Protein AF-A0A920AMC9-F1 (afdb_monomer)

Sequence (92 aa):
MQRVSSWLETFVNEPSNVLNPEAYAKRIKELSKFGLKVEVLNEAKMKRLGMWSLLGVGRGSQYESQLVIIRWEGNKSKKKKPTMLCWKRCLF

Nearest PDB structures (foldseek):
  5lhk-assembly1_A  TM=8.969E-01  e=1.608E-02  Streptomyces sp. BC16019
  5lhj-assembly1_A  TM=9.002E-01  e=1.840E-02  Streptomyces sp. BC16019
  4r7m-assembly2_L  TM=9.193E-01  e=1.217E-01  Plasmodium falciparum 3D7
  6cxd-assembly1_A  TM=8.277E-01  e=7.092E-02  Yersinia pestis CO92
  8sw9-assembly1_A  TM=9.284E-01  e=1.217E-01  Plasmodium falciparum

Secondary structure (DSSP, 8-state):
-HHHHHHHHHHHHS-TTT--HHHHHHHHHHGGGGT-EEEEEEHHHHHHTT-HHHHHHHTTSSS--EEEEEE----S-S--------------

Foldseek 3Di:
DVVVVVVVVCVVPDALVVDAQVVVLVVVVVVVVVVKDKDKAWPVNCVVVVVVVQQVVQPPDPGTDIDIDIDDPPDPDPDDDDDDDDDDDDRD

pLDDT: mean 70.53, std 10.6, range [35.0, 84.5]

Solvent-accessible surface area (backbone atoms only — not comparable to full-atom values): 5991 Å² total; per-residue (Å²): 116,76,71,59,57,58,55,50,52,52,66,70,70,52,55,50,93,74,47,42,60,68,56,49,54,52,58,52,49,56,53,30,79,77,73,31,49,64,46,79,40,43,53,74,54,33,58,75,71,66,44,59,73,63,52,60,70,28,69,82,50,98,57,75,48,66,47,75,47,76,48,72,86,78,67,94,64,88,89,65,82,85,84,81,87,87,83,88,83,90,75,112

Structure (mmCIF, N/CA/C/O backbone):
data_AF-A0A920AMC9-F1
#
_entry.id   AF-A0A920AMC9-F1
#
loop_
_atom_site.group_PDB
_atom_site.id
_atom_site.type_symbol
_atom_site.label_atom_id
_atom_site.label_alt_id
_atom_site.label_comp_id
_atom_site.label_asym_id
_atom_site.label_entity_id
_atom_site.label_seq_id
_atom_site.pdbx_PDB_ins_code
_atom_site.Cartn_x
_atom_site.Cartn_y
_atom_site.Cartn_z
_atom_site.occupancy
_atom_site.B_iso_or_equiv
_atom_site.auth_seq_id
_atom_site.auth_comp_id
_atom_site.auth_asym_id
_atom_site.auth_atom_id
_atom_site.pdbx_PDB_model_num
ATOM 1 N N . MET A 1 1 ? 4.295 1.872 22.669 1.00 41.38 1 MET A N 1
ATOM 2 C CA . MET A 1 1 ? 4.844 2.833 21.682 1.00 41.38 1 MET A CA 1
ATOM 3 C C . MET A 1 1 ? 6.268 2.493 21.234 1.00 41.38 1 MET A C 1
ATOM 5 O O . MET A 1 1 ? 6.496 2.534 20.037 1.00 41.38 1 MET A O 1
ATOM 9 N N . GLN A 1 2 ? 7.181 2.055 22.114 1.00 35.00 2 GLN A N 1
ATOM 10 C CA . GLN A 1 2 ? 8.577 1.705 21.754 1.00 35.00 2 GLN A CA 1
ATOM 11 C C . GLN A 1 2 ? 8.743 0.594 20.690 1.00 35.00 2 GLN A C 1
ATOM 13 O O . GLN A 1 2 ? 9.726 0.572 19.961 1.00 35.00 2 GLN A O 1
ATOM 18 N N . ARG A 1 3 ? 7.770 -0.315 20.543 1.00 52.75 3 ARG A N 1
ATOM 19 C CA . ARG A 1 3 ? 7.814 -1.379 19.519 1.00 52.75 3 ARG A CA 1
ATOM 20 C C . ARG A 1 3 ? 7.590 -0.890 18.083 1.00 52.75 3 ARG A C 1
ATOM 22 O O . ARG A 1 3 ? 8.041 -1.547 17.156 1.00 52.75 3 ARG A O 1
ATOM 29 N N . VAL A 1 4 ? 6.889 0.231 17.895 1.00 59.38 4 VAL A N 1
ATOM 30 C CA . VAL A 1 4 ? 6.562 0.753 16.554 1.00 59.38 4 VAL A CA 1
ATOM 31 C C . VAL A 1 4 ? 7.742 1.532 15.971 1.00 59.38 4 VAL A C 1
ATOM 33 O O . VAL A 1 4 ? 8.010 1.417 14.781 1.00 59.38 4 VAL A O 1
ATOM 36 N N . SER A 1 5 ? 8.482 2.270 16.805 1.00 58.75 5 SER A N 1
ATOM 37 C CA . SER A 1 5 ? 9.682 3.001 16.379 1.00 58.75 5 SER A CA 1
ATOM 38 C C . SER A 1 5 ? 10.792 2.056 15.921 1.00 58.75 5 SER A C 1
ATOM 40 O O . SER A 1 5 ? 11.318 2.235 14.830 1.00 58.75 5 SER A O 1
ATOM 42 N N . SER A 1 6 ? 11.055 0.988 16.681 1.00 58.00 6 SER A N 1
ATOM 43 C CA . SER A 1 6 ? 12.043 -0.033 16.301 1.00 58.00 6 SER A CA 1
ATOM 44 C C . SER A 1 6 ? 11.693 -0.722 14.970 1.00 58.00 6 SER A C 1
ATOM 46 O O . SER A 1 6 ? 12.574 -0.974 14.156 1.00 58.00 6 SER A O 1
ATOM 48 N N . TRP A 1 7 ? 10.402 -0.945 14.695 1.00 63.53 7 TRP A N 1
ATOM 49 C CA . TRP A 1 7 ? 9.927 -1.484 13.412 1.00 63.53 7 TRP A CA 1
ATOM 50 C C . TRP A 1 7 ? 10.176 -0.535 12.227 1.00 63.53 7 TRP A C 1
ATOM 52 O O . TRP A 1 7 ? 10.511 -0.980 11.131 1.00 63.53 7 TRP A O 1
ATOM 62 N N . LEU A 1 8 ? 10.019 0.777 12.431 1.00 63.47 8 LEU A N 1
ATOM 63 C CA . LEU A 1 8 ? 10.272 1.783 11.393 1.00 63.47 8 LEU A CA 1
ATOM 64 C C . LEU A 1 8 ? 11.763 1.891 11.063 1.00 63.47 8 LEU A C 1
ATOM 66 O O . LEU A 1 8 ? 12.115 2.010 9.893 1.00 63.47 8 LEU A O 1
ATOM 70 N N . GLU A 1 9 ? 12.632 1.790 12.067 1.00 66.88 9 GLU A N 1
ATOM 71 C CA . GLU A 1 9 ? 14.086 1.809 11.876 1.00 66.88 9 GLU A CA 1
ATOM 72 C C . GLU A 1 9 ? 14.567 0.634 11.017 1.00 66.88 9 GLU A C 1
ATOM 74 O O . GLU A 1 9 ? 15.417 0.821 10.148 1.00 66.88 9 GLU A O 1
ATOM 79 N N . THR A 1 10 ? 13.980 -0.558 11.177 1.00 66.44 10 THR A N 1
ATOM 80 C CA . THR A 1 10 ? 14.300 -1.716 10.326 1.00 66.44 10 THR A CA 1
ATOM 81 C C . THR A 1 10 ? 13.933 -1.463 8.858 1.00 66.44 10 THR A C 1
ATOM 83 O O . THR A 1 10 ? 14.735 -1.737 7.973 1.00 66.44 10 THR A O 1
ATOM 86 N N . PHE A 1 11 ? 12.780 -0.850 8.569 1.00 64.25 11 PHE A N 1
ATOM 87 C CA . PHE A 1 11 ? 12.398 -0.505 7.188 1.00 64.25 11 PHE A CA 1
ATOM 88 C C . PHE A 1 11 ? 13.215 0.630 6.567 1.00 64.25 11 PHE A C 1
ATOM 90 O O . PHE A 1 11 ? 13.322 0.723 5.340 1.00 64.25 11 PHE A O 1
ATOM 97 N N . VAL A 1 12 ? 13.733 1.538 7.394 1.00 63.44 12 VAL A N 1
ATOM 98 C CA . VAL A 1 12 ? 14.593 2.629 6.927 1.00 63.44 12 VAL A CA 1
ATOM 99 C C . VAL A 1 12 ? 15.988 2.107 6.586 1.00 63.44 12 VAL A C 1
ATOM 101 O O . VAL A 1 12 ? 16.549 2.550 5.586 1.00 63.44 12 VAL A O 1
ATOM 104 N N . ASN A 1 13 ? 16.496 1.148 7.367 1.00 67.44 13 ASN A N 1
ATOM 105 C CA . ASN A 1 13 ? 17.852 0.609 7.244 1.00 67.44 13 ASN A CA 1
ATOM 106 C C . ASN A 1 13 ? 17.981 -0.609 6.313 1.00 67.44 13 ASN A C 1
ATOM 108 O O . ASN A 1 13 ? 19.100 -0.974 5.958 1.00 67.44 13 ASN A O 1
ATOM 112 N N . GLU A 1 14 ? 16.883 -1.251 5.905 1.00 68.69 14 GLU A N 1
ATOM 113 C CA . GLU A 1 14 ? 16.951 -2.352 4.940 1.00 68.69 14 GLU A CA 1
ATOM 114 C C . GLU A 1 14 ? 17.236 -1.833 3.511 1.00 68.69 14 GLU A C 1
ATOM 116 O O . GLU A 1 14 ? 16.519 -0.954 3.020 1.00 68.69 14 GLU A O 1
ATOM 121 N N . PRO A 1 15 ? 18.261 -2.365 2.816 1.00 66.88 15 PRO A N 1
ATOM 122 C CA . PRO A 1 15 ? 18.611 -1.933 1.465 1.00 66.88 15 PRO A CA 1
ATOM 123 C C . PRO A 1 15 ? 17.547 -2.342 0.431 1.00 66.88 15 PRO A C 1
ATOM 125 O O . PRO A 1 15 ? 16.909 -3.390 0.563 1.00 66.88 15 PRO A O 1
ATOM 128 N N . SER A 1 16 ? 17.423 -1.557 -0.651 1.00 60.25 16 SER A N 1
ATOM 129 C CA . SER A 1 16 ? 16.491 -1.799 -1.776 1.00 60.25 16 SER A CA 1
ATOM 130 C C . SER A 1 16 ? 16.548 -3.221 -2.341 1.00 60.25 16 SER A C 1
ATOM 132 O O . SER A 1 16 ? 15.541 -3.727 -2.810 1.00 60.25 16 SER A O 1
ATOM 134 N N . ASN A 1 17 ? 17.695 -3.902 -2.251 1.00 65.50 17 ASN A N 1
ATOM 135 C CA . ASN A 1 17 ? 17.852 -5.264 -2.770 1.00 65.50 17 ASN A CA 1
ATOM 136 C C . ASN A 1 17 ? 17.021 -6.322 -2.008 1.00 65.50 17 ASN A C 1
ATOM 138 O O . ASN A 1 17 ? 16.844 -7.437 -2.485 1.00 65.50 17 ASN A O 1
ATOM 142 N N . VAL A 1 18 ? 16.536 -5.992 -0.805 1.00 64.19 18 VAL A N 1
ATOM 143 C CA . VAL A 1 18 ? 15.720 -6.883 0.041 1.00 64.19 18 VAL A CA 1
ATOM 144 C C . VAL A 1 18 ? 14.292 -6.350 0.202 1.00 64.19 18 VAL A C 1
ATOM 146 O O . VAL A 1 18 ? 13.353 -7.125 0.409 1.00 64.19 18 VAL A O 1
ATOM 149 N N . LEU A 1 19 ? 14.104 -5.030 0.096 1.00 66.06 19 LEU A N 1
ATOM 150 C CA . LEU A 1 19 ? 12.833 -4.365 0.358 1.00 66.06 19 LEU A CA 1
ATOM 151 C C . LEU A 1 1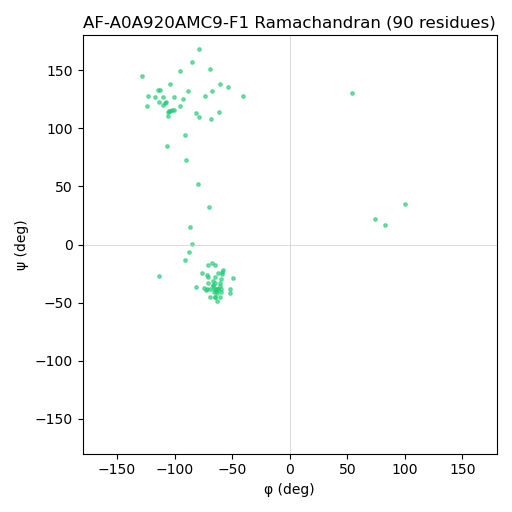9 ? 12.150 -3.886 -0.934 1.00 66.06 19 LEU A C 1
ATOM 153 O O . LEU A 1 19 ? 12.221 -2.715 -1.297 1.00 66.06 19 LEU A O 1
ATOM 157 N N . ASN A 1 20 ? 11.408 -4.789 -1.575 1.00 74.88 20 ASN A N 1
ATOM 158 C CA . ASN A 1 20 ? 10.578 -4.469 -2.742 1.00 74.88 20 ASN A CA 1
ATOM 159 C C . ASN A 1 20 ? 9.190 -3.938 -2.332 1.00 74.88 20 ASN A C 1
ATOM 161 O O . ASN A 1 20 ? 8.700 -4.292 -1.252 1.00 74.88 20 ASN A O 1
ATOM 165 N N . PRO A 1 21 ? 8.486 -3.182 -3.201 1.00 74.25 21 PRO A N 1
ATOM 166 C CA . PRO A 1 21 ? 7.116 -2.721 -2.943 1.00 74.25 21 PRO A CA 1
ATOM 167 C C . PRO A 1 21 ? 6.144 -3.845 -2.545 1.00 74.25 21 PRO A C 1
ATOM 169 O O . PRO A 1 21 ? 5.329 -3.673 -1.637 1.00 74.25 21 PRO A O 1
ATOM 172 N N . GLU A 1 22 ? 6.270 -5.028 -3.153 1.00 75.56 22 GLU A N 1
ATOM 173 C CA . GLU A 1 22 ? 5.465 -6.205 -2.803 1.00 75.56 22 GLU A CA 1
ATOM 174 C C . GLU A 1 22 ? 5.808 -6.775 -1.421 1.00 75.56 22 GLU A C 1
ATOM 176 O O . GLU A 1 22 ? 4.916 -7.078 -0.622 1.00 75.56 22 GLU A O 1
ATOM 181 N N . ALA A 1 23 ? 7.103 -6.899 -1.114 1.00 78.31 23 ALA A N 1
ATOM 182 C CA . ALA A 1 23 ? 7.579 -7.385 0.179 1.00 78.31 23 ALA A CA 1
ATOM 183 C C . ALA A 1 23 ? 7.172 -6.423 1.305 1.00 78.31 23 ALA A C 1
ATOM 185 O O . ALA A 1 23 ? 6.716 -6.855 2.367 1.00 78.31 23 ALA A O 1
ATOM 186 N N . TYR A 1 24 ? 7.249 -5.119 1.041 1.00 78.25 24 TYR A N 1
ATOM 187 C CA . TYR A 1 24 ? 6.812 -4.069 1.950 1.00 78.25 24 TYR A CA 1
ATOM 188 C C . TYR A 1 24 ? 5.301 -4.139 2.205 1.00 78.25 24 TYR A C 1
ATOM 190 O O . TYR A 1 24 ? 4.870 -4.194 3.358 1.00 78.25 24 TYR A O 1
ATOM 198 N N . ALA A 1 25 ? 4.483 -4.251 1.152 1.00 77.62 25 ALA A N 1
ATOM 199 C CA . ALA A 1 25 ? 3.039 -4.432 1.290 1.00 77.62 25 ALA A CA 1
ATOM 200 C C . ALA A 1 25 ? 2.685 -5.713 2.069 1.00 77.62 25 ALA A C 1
ATOM 202 O O . ALA A 1 25 ? 1.765 -5.705 2.889 1.00 77.62 25 ALA A O 1
ATOM 203 N N . LYS A 1 26 ? 3.429 -6.809 1.862 1.00 80.31 26 LYS A N 1
ATOM 204 C CA . LYS A 1 26 ? 3.243 -8.071 2.593 1.00 80.31 26 LYS A CA 1
ATOM 205 C C . LYS A 1 26 ? 3.552 -7.923 4.084 1.00 80.31 26 LYS A C 1
ATOM 207 O O . LYS A 1 26 ? 2.740 -8.351 4.900 1.00 80.31 26 LYS A O 1
ATOM 212 N N . ARG A 1 27 ? 4.656 -7.264 4.445 1.00 79.12 27 ARG A N 1
ATOM 213 C CA . ARG A 1 27 ? 5.011 -6.996 5.849 1.00 79.12 27 ARG A CA 1
ATOM 214 C C . ARG A 1 27 ? 4.027 -6.035 6.521 1.00 79.12 27 ARG A C 1
ATOM 216 O O . ARG A 1 27 ? 3.666 -6.238 7.675 1.00 79.12 27 ARG A O 1
ATOM 223 N N . ILE A 1 28 ? 3.502 -5.038 5.800 1.00 79.19 28 ILE A N 1
ATOM 224 C CA . ILE A 1 28 ? 2.445 -4.166 6.340 1.00 79.19 28 ILE A CA 1
ATOM 225 C C . ILE A 1 28 ? 1.139 -4.937 6.560 1.00 79.19 28 ILE A C 1
ATOM 227 O O . ILE A 1 28 ? 0.445 -4.683 7.541 1.00 79.19 28 ILE A O 1
ATOM 231 N N . LYS A 1 29 ? 0.797 -5.922 5.718 1.00 78.44 29 LYS A N 1
ATOM 232 C CA . LYS A 1 29 ? -0.368 -6.786 5.984 1.00 78.44 29 LYS A CA 1
ATOM 233 C C . LYS A 1 29 ? -0.237 -7.545 7.305 1.00 78.44 29 LYS A C 1
ATOM 235 O O . LYS A 1 29 ? -1.252 -7.785 7.952 1.00 78.44 29 LYS A O 1
ATOM 240 N N . GLU A 1 30 ? 0.974 -7.867 7.758 1.00 78.25 30 GLU A N 1
ATOM 241 C CA . GLU A 1 30 ? 1.167 -8.484 9.076 1.00 78.25 30 GLU A CA 1
ATOM 242 C C . GLU A 1 30 ? 0.761 -7.560 10.224 1.00 78.25 30 GLU A C 1
ATOM 244 O O . GLU A 1 30 ? 0.285 -8.044 11.252 1.00 78.25 30 GLU A O 1
ATOM 249 N N . LEU A 1 31 ? 0.836 -6.238 10.029 1.00 72.69 31 LEU A N 1
ATOM 250 C CA . LEU A 1 31 ? 0.340 -5.269 11.006 1.00 72.69 31 LEU A CA 1
ATOM 251 C C . LEU A 1 31 ? -1.183 -5.354 11.187 1.00 72.69 31 LEU A C 1
ATOM 253 O O . LEU A 1 31 ? -1.701 -4.937 12.223 1.00 72.69 31 LEU A O 1
ATOM 257 N N . SER A 1 32 ? -1.909 -5.970 10.245 1.00 71.19 32 SER A N 1
ATOM 258 C CA . SER A 1 32 ? -3.341 -6.233 10.399 1.00 71.19 32 SER A CA 1
ATOM 259 C C . SER A 1 32 ? -3.653 -7.173 11.572 1.00 71.19 32 SER A C 1
ATOM 261 O O . SER A 1 32 ? -4.715 -7.052 12.183 1.00 71.19 32 SER A O 1
ATOM 263 N N . LYS A 1 33 ? -2.694 -8.022 11.984 1.00 71.69 33 LYS A N 1
ATOM 264 C CA . LYS A 1 33 ? -2.813 -8.885 13.176 1.00 71.69 33 LYS A CA 1
ATOM 265 C C . LYS A 1 33 ? -3.039 -8.091 14.468 1.00 71.69 33 LYS A C 1
ATOM 267 O O . LYS A 1 33 ? -3.612 -8.617 15.413 1.00 71.69 33 LYS A O 1
ATOM 272 N N . PHE A 1 34 ? -2.641 -6.819 14.507 1.00 71.12 34 PHE A N 1
ATOM 273 C CA . PHE A 1 34 ? -2.841 -5.940 15.662 1.00 71.12 34 PHE A CA 1
ATOM 274 C C . PHE A 1 34 ? -4.205 -5.220 15.657 1.00 71.12 34 PHE A C 1
ATOM 276 O O . PHE A 1 34 ? -4.390 -4.253 16.392 1.00 71.12 34 PHE A O 1
ATOM 283 N N . GLY A 1 35 ? -5.164 -5.662 14.831 1.00 69.62 35 GLY A N 1
ATOM 284 C CA . GLY A 1 35 ? -6.501 -5.059 14.729 1.00 69.62 35 GLY A CA 1
ATOM 285 C C . GLY A 1 35 ? -6.565 -3.831 13.813 1.00 69.62 35 GLY A C 1
ATOM 286 O O . GLY A 1 35 ? -7.513 -3.050 13.879 1.00 69.62 35 GLY A O 1
ATOM 287 N N . LEU A 1 36 ? -5.552 -3.643 12.963 1.00 76.81 36 LEU A N 1
ATOM 288 C CA . LEU A 1 36 ? -5.499 -2.588 11.952 1.00 76.81 36 LEU A CA 1
ATOM 289 C C . LEU A 1 36 ? -6.152 -3.083 10.655 1.00 76.81 36 LEU A C 1
ATOM 291 O O . LEU A 1 36 ? -5.841 -4.172 10.169 1.00 76.81 36 LEU A O 1
ATOM 295 N N . LYS A 1 37 ? -7.036 -2.286 10.052 1.00 76.31 37 LYS A N 1
ATOM 296 C CA . LYS A 1 37 ? -7.561 -2.579 8.711 1.00 76.31 37 LYS A CA 1
ATOM 297 C C . LYS A 1 37 ? -6.532 -2.108 7.691 1.00 76.31 37 LYS A C 1
ATOM 299 O O . LYS A 1 37 ? -6.283 -0.912 7.590 1.00 76.31 37 LYS A O 1
ATOM 304 N N . VAL A 1 38 ? -5.926 -3.036 6.959 1.00 81.81 38 VAL A N 1
ATOM 305 C CA . VAL A 1 38 ? -4.920 -2.732 5.935 1.00 81.81 38 VAL A CA 1
ATOM 306 C C . VAL A 1 38 ? -5.516 -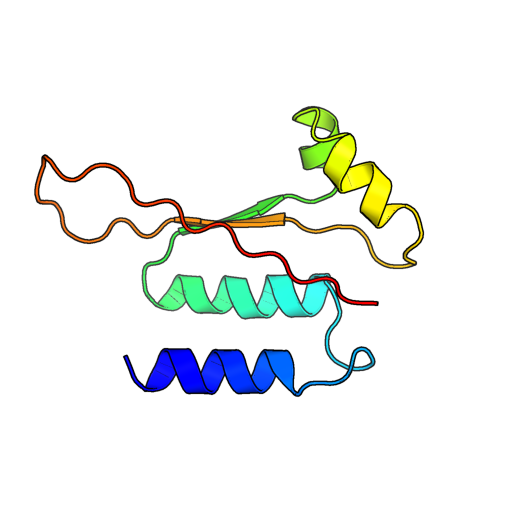3.015 4.563 1.00 81.81 38 VAL A C 1
ATOM 308 O O . VAL A 1 38 ? -5.896 -4.146 4.271 1.00 81.81 38 VAL A O 1
ATOM 311 N N . GLU A 1 39 ? -5.578 -1.998 3.715 1.00 83.06 39 GLU A N 1
ATOM 312 C CA . GLU A 1 39 ? -5.982 -2.114 2.319 1.00 83.06 39 GLU A CA 1
ATOM 313 C C . GLU A 1 39 ? -4.781 -1.828 1.417 1.00 83.06 39 GLU A C 1
ATOM 315 O O . GLU A 1 39 ? -4.057 -0.859 1.627 1.00 83.06 39 GLU A O 1
ATOM 320 N N . VAL A 1 40 ? -4.560 -2.681 0.417 1.00 83.62 40 VAL A N 1
ATOM 321 C CA . VAL A 1 40 ? -3.488 -2.504 -0.570 1.00 83.62 40 VAL A CA 1
ATOM 322 C C . VAL A 1 40 ? -4.117 -2.240 -1.935 1.00 83.62 40 VAL A C 1
ATOM 324 O O . VAL A 1 40 ? -4.937 -3.027 -2.428 1.00 83.62 40 VAL A O 1
ATOM 327 N N . LEU A 1 41 ? -3.745 -1.107 -2.522 1.00 82.44 41 LEU A N 1
ATOM 328 C CA . LEU A 1 41 ? -4.158 -0.650 -3.837 1.00 82.44 41 LEU A CA 1
ATOM 329 C C . LEU A 1 41 ? -2.993 -0.812 -4.816 1.00 82.44 41 LEU A C 1
ATOM 331 O O . LEU A 1 41 ? -2.003 -0.085 -4.753 1.00 82.44 41 LEU A O 1
ATOM 335 N N . ASN A 1 42 ? -3.153 -1.754 -5.741 1.00 82.88 42 ASN A N 1
ATOM 336 C CA . ASN A 1 42 ? -2.231 -1.972 -6.852 1.00 82.88 42 ASN A CA 1
ATOM 337 C C . ASN A 1 42 ? -2.478 -0.936 -7.962 1.00 82.88 42 ASN A C 1
ATOM 339 O O . ASN A 1 42 ? -3.536 -0.296 -8.003 1.00 82.88 42 ASN A O 1
ATOM 343 N N . GLU A 1 43 ? -1.569 -0.847 -8.934 1.00 79.69 43 GLU A N 1
ATOM 344 C CA . GLU A 1 43 ? -1.701 0.064 -10.078 1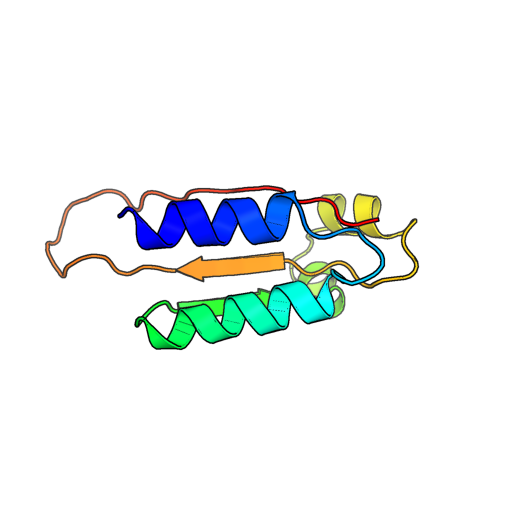.00 79.69 43 GLU A CA 1
ATOM 345 C C . GLU A 1 43 ? -3.032 -0.049 -10.818 1.00 79.69 43 GLU A C 1
ATOM 347 O O . GLU A 1 43 ? -3.627 0.970 -11.160 1.00 79.69 43 GLU A O 1
ATOM 352 N N . ALA A 1 44 ? -3.545 -1.262 -11.035 1.00 81.12 44 ALA A N 1
ATOM 353 C CA . ALA A 1 44 ? -4.830 -1.459 -11.706 1.00 81.12 44 ALA A CA 1
ATOM 354 C C . ALA A 1 44 ? -5.990 -0.778 -10.955 1.00 81.12 44 ALA A C 1
ATOM 356 O O . ALA A 1 44 ? -6.849 -0.138 -11.565 1.00 81.12 44 ALA A O 1
ATOM 357 N N . LYS A 1 45 ? -5.993 -0.859 -9.617 1.00 82.19 45 LYS A N 1
ATOM 358 C CA . LYS A 1 45 ? -6.994 -0.188 -8.774 1.00 82.19 45 LYS A CA 1
ATOM 359 C C . LYS A 1 45 ? -6.761 1.322 -8.736 1.00 82.19 45 LYS A C 1
ATOM 361 O O . LYS A 1 45 ? -7.722 2.078 -8.824 1.00 82.19 45 LYS A O 1
ATOM 366 N N . MET A 1 46 ? -5.504 1.762 -8.677 1.00 82.69 46 MET A N 1
ATOM 367 C CA . MET A 1 46 ? -5.143 3.183 -8.713 1.00 82.69 46 MET A CA 1
ATOM 368 C C . MET A 1 46 ? -5.516 3.851 -10.044 1.00 82.69 46 MET A C 1
ATOM 370 O O . MET A 1 46 ? -6.021 4.973 -10.035 1.00 82.69 46 MET A O 1
ATOM 374 N N . LYS A 1 47 ? -5.362 3.148 -11.176 1.00 82.62 47 LYS A N 1
ATOM 375 C CA . LYS A 1 47 ? -5.825 3.588 -12.507 1.00 82.62 47 LYS A CA 1
ATOM 376 C C . LYS A 1 47 ? -7.335 3.787 -12.508 1.00 82.62 47 LYS A C 1
ATOM 378 O O . LYS A 1 47 ? -7.824 4.816 -12.961 1.00 82.62 47 LYS A O 1
ATOM 383 N N . ARG A 1 48 ? -8.069 2.836 -11.925 1.00 84.50 48 ARG A N 1
ATOM 384 C CA . ARG A 1 48 ? -9.534 2.877 -11.829 1.00 84.50 48 ARG A CA 1
ATOM 385 C C . ARG A 1 48 ? -10.049 4.001 -10.920 1.00 84.50 48 ARG A C 1
ATOM 387 O O . ARG A 1 48 ? -11.113 4.544 -11.182 1.00 84.50 48 ARG A O 1
ATOM 394 N N . LEU A 1 49 ? -9.287 4.356 -9.885 1.00 83.38 49 LEU A N 1
ATOM 395 C CA . LEU A 1 49 ? -9.571 5.467 -8.966 1.00 83.38 49 LEU A CA 1
ATOM 396 C C . LEU A 1 49 ? -9.070 6.834 -9.479 1.00 83.38 49 LEU A C 1
ATOM 398 O O . LEU A 1 49 ? -9.236 7.833 -8.785 1.00 83.38 49 LEU A O 1
ATOM 402 N N . GLY A 1 50 ? -8.452 6.899 -10.665 1.00 83.19 50 GLY A N 1
ATOM 403 C CA . GLY A 1 50 ? -7.975 8.152 -11.262 1.00 83.19 50 GLY A CA 1
ATOM 404 C C . GLY A 1 50 ? -6.715 8.738 -10.611 1.00 83.19 50 GLY A C 1
ATOM 405 O O . GLY A 1 50 ? -6.445 9.929 -10.754 1.00 83.19 50 GLY A O 1
ATOM 406 N N . MET A 1 51 ? -5.916 7.927 -9.910 1.00 83.25 51 MET A N 1
ATOM 407 C CA . MET A 1 51 ? -4.698 8.363 -9.208 1.00 83.25 51 MET A CA 1
ATOM 408 C C . MET A 1 51 ? -3.491 8.529 -10.157 1.00 83.25 51 MET A C 1
ATOM 410 O O . MET A 1 51 ? -2.410 7.988 -9.923 1.00 83.25 51 MET A O 1
ATOM 414 N N . TRP A 1 52 ? -3.663 9.290 -11.241 1.00 79.00 52 TRP A N 1
ATOM 415 C CA . TRP A 1 52 ? -2.671 9.453 -12.315 1.00 79.00 52 TRP A CA 1
ATOM 416 C C . TRP A 1 52 ? -1.334 10.043 -11.852 1.00 79.00 52 TRP A C 1
ATOM 418 O O . TRP A 1 52 ? -0.290 9.655 -12.368 1.00 79.00 52 TRP A O 1
ATOM 428 N N . SER A 1 53 ? -1.350 10.928 -10.850 1.00 81.25 53 SER A N 1
ATOM 429 C CA . SER A 1 53 ? -0.129 11.545 -10.310 1.00 81.25 53 SER A CA 1
ATOM 430 C C . SER A 1 53 ? 0.786 10.521 -9.620 1.00 81.25 53 SER A C 1
ATOM 432 O O . SER A 1 53 ? 1.993 10.519 -9.841 1.00 81.25 53 SER A O 1
ATOM 434 N N . LEU A 1 54 ? 0.217 9.574 -8.862 1.00 76.94 54 LEU A N 1
ATOM 435 C CA . LEU A 1 54 ? 0.989 8.506 -8.213 1.00 76.94 54 LEU A CA 1
ATOM 436 C C . LEU A 1 54 ? 1.498 7.472 -9.224 1.00 76.94 54 LEU A C 1
ATOM 438 O O . LEU A 1 54 ? 2.640 7.030 -9.131 1.00 76.94 54 LEU A O 1
ATOM 442 N N . LEU A 1 55 ? 0.684 7.143 -10.231 1.00 77.38 55 LEU A N 1
ATOM 443 C CA . LEU A 1 55 ? 1.075 6.243 -11.321 1.00 77.38 55 LEU A CA 1
ATOM 444 C C . LEU A 1 55 ? 2.200 6.827 -12.187 1.00 77.38 55 LEU A C 1
ATOM 446 O O . LEU A 1 55 ? 3.043 6.087 -12.683 1.00 77.38 55 LEU A O 1
ATOM 450 N N . GLY A 1 56 ? 2.232 8.152 -12.361 1.00 77.75 56 GLY A N 1
ATOM 451 C CA . GLY A 1 56 ? 3.292 8.841 -13.096 1.00 77.75 56 GLY A CA 1
ATOM 452 C C . GLY A 1 56 ? 4.669 8.684 -12.449 1.00 77.75 56 GLY A C 1
ATOM 453 O O . GLY A 1 56 ? 5.649 8.487 -13.158 1.00 77.75 56 GLY A O 1
ATOM 454 N N . VAL A 1 57 ? 4.736 8.700 -11.113 1.00 79.69 57 VAL A N 1
ATOM 455 C CA . VAL A 1 57 ? 5.987 8.518 -10.354 1.00 79.69 57 VAL A CA 1
ATOM 456 C C . VAL A 1 57 ? 6.488 7.070 -10.429 1.00 79.69 57 VAL A C 1
ATOM 458 O O . VAL A 1 57 ? 7.692 6.840 -10.454 1.00 79.69 57 VAL A O 1
ATOM 461 N N . GLY A 1 58 ? 5.571 6.102 -10.506 1.00 73.38 58 GLY A N 1
ATOM 462 C CA . GLY A 1 58 ? 5.878 4.672 -10.574 1.00 73.38 58 GLY A CA 1
ATOM 463 C C . GLY A 1 58 ? 6.373 4.156 -11.921 1.00 73.38 58 GLY A C 1
ATOM 464 O O . GLY A 1 58 ? 7.083 3.159 -11.966 1.00 73.38 58 GLY A O 1
ATOM 465 N N . ARG A 1 59 ? 6.038 4.844 -13.020 1.00 72.50 59 ARG A N 1
ATOM 466 C CA . ARG A 1 59 ? 6.314 4.395 -14.399 1.00 72.50 59 ARG A CA 1
ATOM 467 C C . ARG A 1 59 ? 7.788 4.144 -14.727 1.00 72.50 59 ARG A C 1
ATOM 469 O O . ARG A 1 59 ? 8.06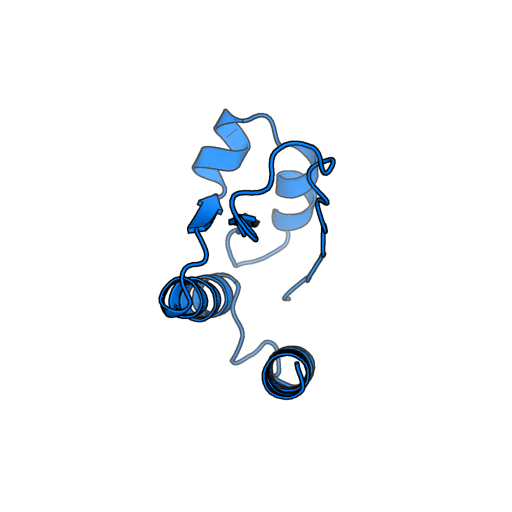3 3.456 -15.702 1.00 72.50 59 ARG A O 1
ATOM 476 N N . GLY A 1 60 ? 8.711 4.735 -13.972 1.00 74.75 60 GLY A N 1
ATOM 477 C CA . GLY A 1 60 ? 10.151 4.543 -14.159 1.00 74.75 60 GLY A CA 1
ATOM 478 C C . GLY A 1 60 ? 10.737 3.346 -13.405 1.00 74.75 60 GLY A C 1
ATOM 479 O O . GLY A 1 60 ? 11.916 3.059 -13.583 1.00 74.75 60 GLY A O 1
ATOM 480 N N . SER A 1 61 ? 9.958 2.673 -12.553 1.00 72.00 61 SER A N 1
ATOM 481 C CA . SER A 1 61 ? 10.429 1.526 -11.771 1.00 72.00 61 SER A CA 1
ATOM 482 C C . SER A 1 61 ? 10.100 0.206 -12.468 1.00 72.00 61 SER A C 1
ATOM 484 O O . SER A 1 61 ? 9.091 0.085 -13.160 1.00 72.00 61 SER A O 1
ATOM 486 N N . GLN A 1 62 ? 10.949 -0.802 -12.257 1.00 72.75 62 GLN A N 1
ATOM 487 C CA . GLN A 1 62 ? 10.670 -2.185 -12.661 1.00 72.75 62 GLN A CA 1
ATOM 488 C C . GLN A 1 62 ? 9.569 -2.828 -11.803 1.00 72.75 62 GLN A C 1
ATOM 490 O O . GLN A 1 62 ? 8.984 -3.832 -12.206 1.00 72.75 62 GLN A O 1
ATOM 495 N N . TYR A 1 63 ? 9.282 -2.253 -10.631 1.00 73.25 63 TYR A N 1
ATOM 496 C CA . TYR A 1 63 ? 8.287 -2.7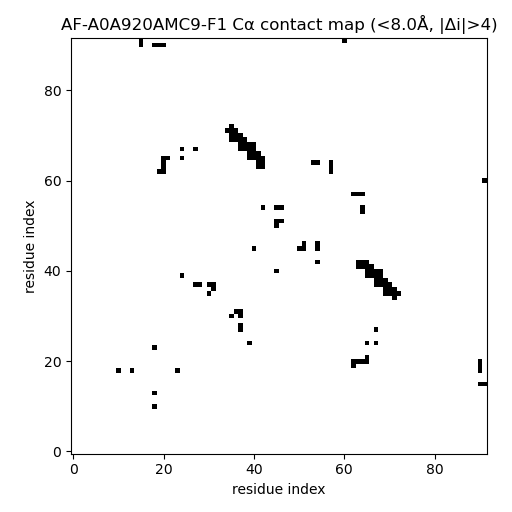52 -9.692 1.00 73.25 63 TYR A CA 1
ATOM 497 C C . TYR A 1 63 ? 7.011 -1.909 -9.730 1.00 73.25 63 TYR A C 1
ATOM 499 O O . TYR A 1 63 ? 7.058 -0.679 -9.749 1.00 73.25 63 TYR A O 1
ATOM 507 N N . GLU A 1 64 ? 5.857 -2.580 -9.687 1.00 74.94 64 GLU A N 1
ATOM 508 C CA . GLU A 1 64 ? 4.558 -1.908 -9.669 1.00 74.94 64 GLU A CA 1
ATOM 509 C C . GLU A 1 64 ? 4.407 -1.009 -8.437 1.00 74.94 64 GLU A C 1
ATOM 511 O O . GLU A 1 64 ? 4.715 -1.399 -7.304 1.00 74.94 64 GLU A O 1
ATOM 516 N N . SER A 1 65 ? 3.839 0.181 -8.637 1.00 77.88 65 SER A N 1
ATOM 517 C CA . SER A 1 65 ? 3.499 1.052 -7.514 1.00 77.88 65 SER A CA 1
ATOM 518 C C . SER A 1 65 ? 2.376 0.459 -6.668 1.00 77.88 65 SER A C 1
ATOM 520 O O . SER A 1 65 ? 1.325 0.059 -7.173 1.00 77.88 65 SER A O 1
ATOM 522 N N . GLN A 1 66 ? 2.585 0.452 -5.354 1.00 80.44 66 GLN A N 1
ATOM 523 C CA . GLN A 1 66 ? 1.633 -0.053 -4.370 1.00 80.44 66 GLN A CA 1
ATOM 524 C C . GLN A 1 66 ? 1.315 1.053 -3.365 1.00 80.44 66 GLN A C 1
ATOM 526 O O . GLN A 1 66 ? 2.219 1.638 -2.767 1.00 80.44 66 GLN A O 1
ATOM 531 N N . LEU A 1 67 ? 0.029 1.324 -3.152 1.00 80.69 67 LEU A N 1
ATOM 532 C CA . LEU A 1 67 ? -0.435 2.235 -2.109 1.00 80.69 67 LEU A CA 1
ATOM 533 C C . LEU A 1 67 ? -1.088 1.424 -0.991 1.00 80.69 67 LEU A C 1
ATOM 535 O O . LEU A 1 67 ? -2.041 0.684 -1.225 1.00 80.69 67 LEU A O 1
ATOM 539 N N . VAL A 1 68 ? -0.586 1.573 0.234 1.00 81.88 68 VAL A N 1
ATOM 540 C CA . VAL A 1 68 ? -1.124 0.875 1.406 1.00 81.88 68 VAL A CA 1
ATOM 541 C C . VAL A 1 68 ? -1.859 1.864 2.300 1.00 81.88 68 VAL A C 1
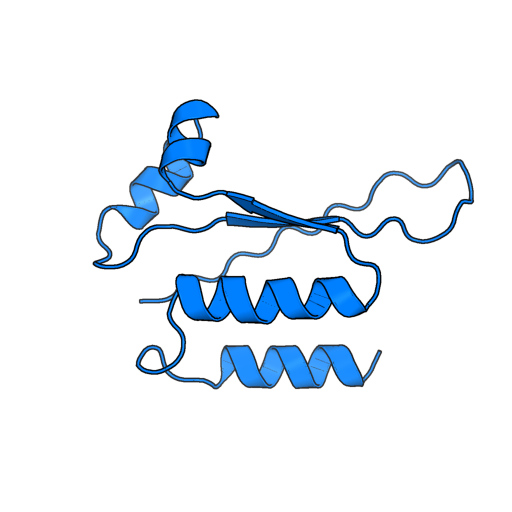ATOM 543 O O . VAL A 1 68 ? -1.282 2.840 2.774 1.00 81.88 68 VAL A O 1
ATOM 546 N N . ILE A 1 69 ? -3.140 1.604 2.540 1.00 82.19 69 ILE A N 1
ATOM 547 C CA . ILE A 1 69 ? -4.000 2.390 3.418 1.00 82.19 69 ILE A CA 1
ATOM 548 C C . ILE A 1 69 ? -4.178 1.605 4.711 1.00 82.19 69 ILE A C 1
ATOM 550 O O . ILE A 1 69 ? -4.780 0.532 4.729 1.00 82.19 69 ILE A O 1
ATOM 554 N N . ILE A 1 70 ? -3.665 2.151 5.810 1.00 80.00 70 ILE A N 1
ATOM 555 C CA . ILE A 1 70 ? -3.847 1.584 7.145 1.00 80.00 70 ILE A CA 1
ATOM 556 C C . ILE A 1 70 ? -4.916 2.408 7.852 1.00 80.00 70 ILE A C 1
ATOM 558 O O . ILE A 1 70 ? -4.733 3.593 8.123 1.00 80.00 70 ILE A O 1
ATOM 562 N N . ARG A 1 71 ? -6.046 1.777 8.162 1.00 74.75 71 ARG A N 1
ATOM 563 C CA . ARG A 1 71 ? -7.128 2.367 8.941 1.00 74.75 71 ARG A CA 1
ATOM 564 C C . ARG A 1 71 ? -7.102 1.792 10.349 1.00 74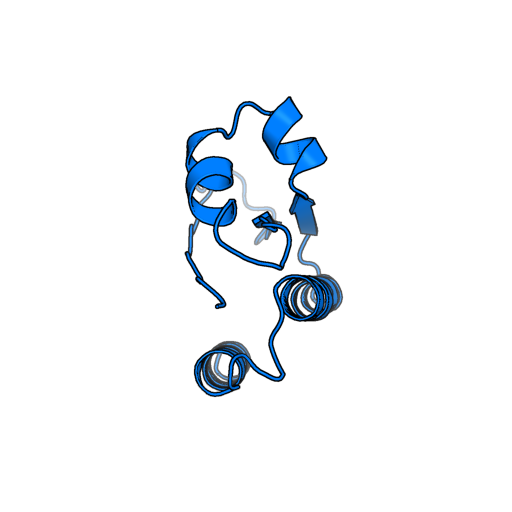.75 71 ARG A C 1
ATOM 566 O O . ARG A 1 71 ? -7.345 0.604 10.566 1.00 74.75 71 ARG A O 1
ATOM 573 N N . TRP A 1 72 ? -6.836 2.668 11.309 1.00 72.88 72 TRP A N 1
ATOM 574 C CA . TRP A 1 72 ? -6.950 2.363 12.726 1.00 72.88 72 TRP A CA 1
ATOM 575 C C . TRP A 1 72 ? -8.195 3.031 13.299 1.00 72.88 72 TRP A C 1
ATOM 577 O O . TRP A 1 72 ? -8.286 4.255 13.359 1.00 72.88 72 TRP A O 1
ATOM 587 N N . GLU A 1 73 ? -9.165 2.226 13.722 1.00 66.56 73 GLU A N 1
ATOM 588 C CA . GLU A 1 73 ? -10.366 2.708 14.407 1.00 66.56 73 GLU A CA 1
ATOM 589 C C . GLU A 1 73 ? -10.090 2.729 15.918 1.00 66.56 73 GLU A C 1
ATOM 591 O O . GLU A 1 73 ? -10.529 1.866 16.677 1.00 66.56 73 GLU A O 1
ATOM 596 N N . GLY A 1 74 ? -9.272 3.694 16.347 1.00 59.44 74 GLY A N 1
ATOM 597 C CA . GLY A 1 74 ? -8.908 3.890 17.747 1.00 59.44 74 GLY A CA 1
ATOM 598 C C . GLY A 1 74 ? -10.096 4.365 18.589 1.00 59.44 74 GLY A C 1
ATOM 599 O O . GLY A 1 74 ? -10.484 5.521 18.494 1.00 5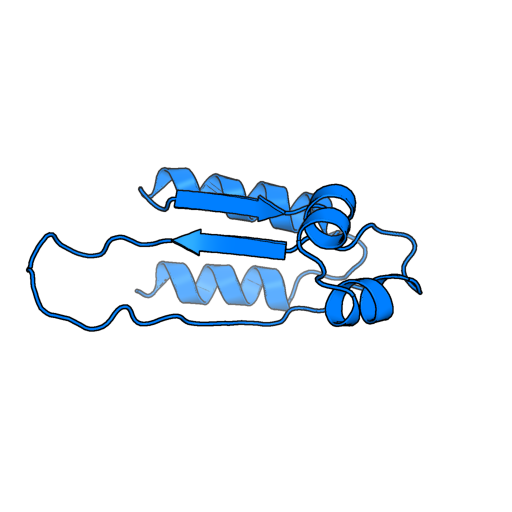9.44 74 GLY A O 1
ATOM 600 N N . ASN A 1 75 ? -10.606 3.460 19.432 1.00 50.19 75 ASN A N 1
ATOM 601 C CA . ASN A 1 75 ? -11.630 3.610 20.477 1.00 50.19 75 ASN A CA 1
ATOM 602 C C . ASN A 1 75 ? -12.986 4.227 20.048 1.00 50.19 75 ASN A C 1
ATOM 604 O O . ASN A 1 75 ? -13.069 5.299 19.458 1.00 50.19 75 ASN A O 1
ATOM 608 N N . LYS A 1 76 ? -14.088 3.561 20.421 1.00 51.38 76 LYS A N 1
ATOM 609 C CA . LYS A 1 76 ? -15.492 3.892 20.086 1.00 51.38 76 LYS A CA 1
ATOM 610 C C . LYS A 1 76 ? -16.021 5.167 20.776 1.00 51.38 76 LYS A C 1
ATOM 612 O O . LYS A 1 76 ? -17.208 5.262 21.079 1.00 51.38 76 LYS A O 1
ATOM 617 N N . SER A 1 77 ? -15.182 6.168 21.018 1.00 49.06 77 SER A N 1
ATOM 618 C CA . SER A 1 77 ? -15.619 7.455 21.557 1.00 49.06 77 SER A CA 1
ATOM 619 C C . SER A 1 77 ? -15.947 8.400 20.409 1.00 49.06 77 SER A C 1
ATOM 621 O O . SER A 1 77 ? -15.088 9.073 19.840 1.00 49.06 77 SER A O 1
ATOM 623 N N . LYS A 1 78 ? -17.238 8.410 20.061 1.00 52.31 78 LYS A N 1
ATOM 624 C CA . LYS A 1 78 ? -17.890 9.385 19.179 1.00 52.31 78 LYS A CA 1
ATOM 625 C C . LYS A 1 78 ? -17.352 10.799 19.476 1.00 52.31 78 LYS A C 1
ATOM 627 O O . LYS A 1 78 ? -17.439 11.234 20.619 1.00 52.31 78 LYS A O 1
ATOM 632 N N . LYS A 1 79 ? -16.889 11.516 18.438 1.00 51.88 79 LYS A N 1
ATOM 633 C CA . LYS A 1 79 ? -16.450 12.941 18.411 1.00 51.88 79 LYS A CA 1
ATOM 634 C C . LYS A 1 79 ? -14.938 13.258 18.450 1.00 51.88 79 LYS A C 1
ATOM 636 O O . LYS A 1 79 ? -14.561 14.317 18.945 1.00 51.88 79 LYS A O 1
ATOM 641 N N . LYS A 1 80 ? -14.057 12.459 17.839 1.00 53.22 80 LYS A N 1
ATOM 642 C CA . LYS A 1 80 ? -12.755 12.987 17.367 1.00 53.22 80 LYS A CA 1
ATOM 643 C C . LYS A 1 80 ? -12.683 12.939 15.844 1.00 53.22 80 LYS A C 1
ATOM 645 O O . LYS A 1 80 ? -13.062 11.938 15.244 1.00 53.22 80 LYS A O 1
ATOM 650 N N . LYS A 1 81 ? -12.252 14.051 15.229 1.00 57.91 81 LYS A N 1
ATOM 651 C CA . LYS A 1 81 ? -12.008 14.141 13.780 1.00 57.91 81 LYS A CA 1
ATOM 652 C C . LYS A 1 81 ? -11.055 13.002 13.385 1.00 57.91 81 LYS A C 1
ATOM 654 O O . LYS A 1 81 ? -10.099 12.776 14.130 1.00 57.91 81 LYS A O 1
ATOM 659 N N . PRO A 1 82 ? -11.299 12.278 12.279 1.00 60.47 82 PRO A N 1
ATOM 660 C CA . PRO A 1 82 ? -10.396 11.221 11.849 1.00 60.47 82 PRO A CA 1
ATOM 661 C C . PRO A 1 82 ? -9.032 11.842 11.542 1.00 60.47 82 PRO A C 1
ATOM 663 O O . PRO A 1 82 ? -8.904 12.654 10.628 1.00 60.47 82 PRO A O 1
ATOM 666 N N . THR A 1 83 ? -8.018 11.497 12.330 1.00 61.84 83 THR A N 1
ATOM 667 C CA . THR A 1 83 ? -6.645 11.910 12.046 1.00 61.84 83 THR A CA 1
ATOM 668 C C . THR A 1 83 ? -6.104 10.988 10.964 1.00 61.84 83 THR A C 1
ATOM 670 O O . THR A 1 83 ? -5.887 9.804 1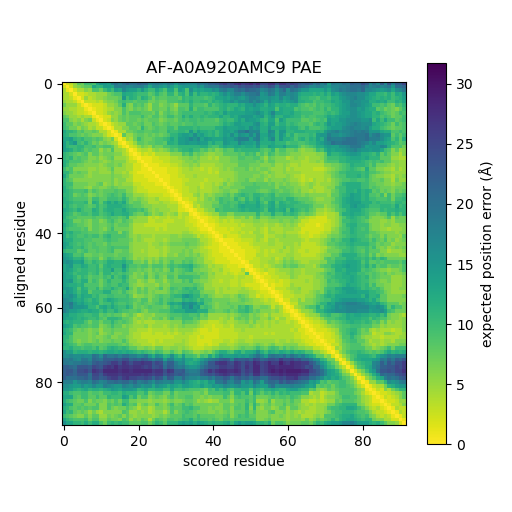1.212 1.00 61.84 83 THR A O 1
ATOM 673 N N . MET A 1 84 ? -5.915 11.521 9.759 1.00 57.62 84 MET A N 1
ATOM 674 C CA . MET A 1 84 ? -5.259 10.803 8.671 1.00 57.62 84 MET A CA 1
ATOM 675 C C . MET A 1 84 ? -3.781 11.180 8.654 1.00 57.62 84 MET A C 1
ATOM 677 O O . MET A 1 84 ? -3.436 12.346 8.475 1.00 57.62 84 MET A O 1
ATOM 681 N N . LEU A 1 85 ? -2.914 10.189 8.831 1.00 68.12 85 LEU A N 1
ATOM 682 C CA . LEU A 1 85 ? -1.479 10.341 8.630 1.00 68.12 85 LEU A CA 1
ATOM 683 C C . LEU A 1 85 ? -1.137 9.754 7.264 1.00 68.12 85 LEU A C 1
ATOM 685 O O . LEU A 1 85 ? -1.319 8.561 7.032 1.00 68.12 85 LEU A O 1
ATOM 689 N N . CYS A 1 86 ? -0.670 10.607 6.356 1.00 65.00 86 CYS A N 1
ATOM 690 C CA . CYS A 1 86 ? -0.159 10.191 5.057 1.00 65.00 86 CYS A CA 1
ATOM 691 C C . CYS A 1 86 ? 1.367 10.188 5.113 1.00 65.00 86 CYS A C 1
ATOM 693 O O . CYS A 1 86 ? 1.975 11.191 5.485 1.00 65.00 86 CYS A O 1
ATOM 695 N N . TRP A 1 87 ? 1.983 9.073 4.734 1.00 56.78 87 TRP A N 1
ATOM 696 C CA . TRP A 1 87 ? 3.434 8.933 4.689 1.00 56.78 87 TRP A CA 1
ATOM 697 C C . TRP A 1 87 ? 3.860 8.405 3.323 1.00 56.78 87 TRP A C 1
ATOM 699 O O . TRP A 1 87 ? 3.143 7.611 2.714 1.00 56.78 87 TRP A O 1
ATOM 709 N N . LYS A 1 88 ? 5.013 8.861 2.828 1.00 71.81 88 LYS A N 1
ATOM 710 C CA . LYS A 1 88 ? 5.547 8.481 1.517 1.00 71.81 88 LYS A CA 1
ATOM 711 C C . LYS A 1 88 ? 6.864 7.742 1.704 1.00 71.81 88 LYS A C 1
ATOM 713 O O . LYS A 1 88 ? 7.792 8.278 2.301 1.00 71.81 88 LYS A O 1
ATOM 718 N N . ARG A 1 89 ? 6.965 6.550 1.119 1.00 71.62 89 ARG A N 1
ATOM 719 C CA . ARG A 1 89 ? 8.220 5.810 0.976 1.00 71.62 89 ARG A CA 1
ATOM 720 C C . ARG A 1 89 ? 8.431 5.510 -0.504 1.00 71.62 89 ARG A C 1
ATOM 722 O O . ARG A 1 89 ? 7.588 4.864 -1.115 1.00 71.62 89 ARG A O 1
ATOM 729 N N . CYS A 1 90 ? 9.528 6.006 -1.068 1.00 66.38 90 CYS A N 1
ATOM 730 C CA . CYS A 1 90 ? 9.995 5.587 -2.387 1.00 66.38 90 CYS A CA 1
ATOM 731 C C . CYS A 1 90 ? 10.989 4.446 -2.196 1.00 66.38 90 CYS A C 1
ATOM 733 O O . CYS A 1 90 ? 11.952 4.607 -1.446 1.00 66.38 90 CYS A O 1
ATOM 735 N N . LEU A 1 91 ? 10.730 3.320 -2.850 1.00 67.94 91 LEU A N 1
ATOM 736 C CA . LEU A 1 91 ? 11.659 2.204 -2.964 1.00 67.94 91 LEU A CA 1
ATOM 737 C C . LEU A 1 91 ? 12.112 2.175 -4.421 1.00 67.94 91 LEU A C 1
ATOM 739 O O . LEU A 1 91 ? 11.267 2.263 -5.314 1.00 67.94 91 LEU A O 1
ATOM 743 N N . PHE A 1 92 ? 13.426 2.171 -4.621 1.00 60.44 92 PHE A N 1
ATOM 744 C CA . PHE A 1 92 ? 14.060 2.059 -5.933 1.00 60.44 92 PHE A CA 1
ATOM 745 C C . PHE A 1 92 ? 14.341 0.596 -6.229 1.00 60.44 92 PHE A C 1
ATOM 747 O O . PHE A 1 92 ? 14.824 -0.072 -5.283 1.00 60.44 92 PHE A O 1
#

Mean predicted aligned error: 9.09 Å

Radius of gyration: 14.86 Å; Cα contacts (8 Å, |Δi|>4): 67; chains: 1; bounding box: 36×23×36 Å